Protein AF-A0A7R9U9Y7-F1 (afdb_monomer_lite)

Foldseek 3Di:
DFQQADAQDADFQDPPRTDGDDAQQDEPEEDAQEEQEQAKDDPDALGIDESEEAAQEHQVYYAENYEYEQYLEENYEYRTGAHEYEHYEFYAHQEEPYEYAQQHAYEYENEEYEHDVNYAAPYEADAHPDPPDPPRGQREYHYYNYDYHDDQVCNDPRPHDPDDDGDNYHYYPRYD

Structure (mmCIF, N/CA/C/O backbone):
data_AF-A0A7R9U9Y7-F1
#
_entry.id   AF-A0A7R9U9Y7-F1
#
loop_
_atom_site.group_PDB
_atom_site.id
_atom_site.type_symbol
_atom_site.label_atom_id
_atom_site.label_alt_id
_atom_site.label_comp_id
_atom_site.label_asym_id
_atom_site.label_entity_id
_atom_site.label_seq_id
_atom_site.pdbx_PDB_ins_code
_atom_site.Cartn_x
_atom_site.Cartn_y
_atom_site.Cartn_z
_atom_site.occupancy
_atom_site.B_iso_or_equiv
_atom_site.auth_seq_id
_atom_site.auth_comp_id
_atom_site.auth_asym_id
_atom_site.auth_atom_id
_atom_site.pdbx_PDB_model_num
ATOM 1 N N . GLY A 1 1 ? -6.830 14.701 20.364 1.00 41.34 1 GLY A N 1
ATOM 2 C CA . GLY A 1 1 ? -7.234 13.671 19.393 1.00 41.34 1 GLY A CA 1
ATOM 3 C C . GLY A 1 1 ? -6.084 13.523 18.435 1.00 41.34 1 GLY A C 1
ATOM 4 O O . GLY A 1 1 ? -5.368 14.500 18.286 1.00 41.34 1 GLY A O 1
ATOM 5 N N . TYR A 1 2 ? -5.862 12.331 17.899 1.00 44.88 2 TYR A N 1
ATOM 6 C CA . TYR A 1 2 ? -4.868 12.126 16.844 1.00 44.88 2 TYR A CA 1
ATOM 7 C C . TYR A 1 2 ? -5.491 12.612 15.528 1.00 44.88 2 TYR A C 1
ATOM 9 O O . TYR A 1 2 ? -6.636 12.247 15.246 1.00 44.88 2 TYR A O 1
ATOM 17 N N . GLU A 1 3 ? -4.802 13.492 14.810 1.00 54.19 3 GLU A N 1
ATOM 18 C CA . GLU A 1 3 ? -5.193 13.974 13.486 1.00 54.19 3 GLU A CA 1
ATOM 19 C C . GLU A 1 3 ? -4.473 13.113 12.454 1.00 54.19 3 GLU A C 1
ATOM 21 O O . GLU A 1 3 ? -3.315 13.327 12.121 1.00 54.19 3 GLU A O 1
ATOM 26 N N . THR A 1 4 ? -5.159 12.093 11.951 1.00 57.00 4 THR A N 1
ATOM 27 C CA . THR A 1 4 ? -4.490 11.058 11.159 1.00 57.00 4 THR A CA 1
ATOM 28 C C . THR A 1 4 ? -4.322 11.427 9.689 1.00 57.00 4 THR A C 1
ATOM 30 O O . THR A 1 4 ? -3.830 10.597 8.948 1.00 57.00 4 THR A O 1
ATOM 33 N N . ALA A 1 5 ? -4.764 12.608 9.249 1.00 61.78 5 ALA A N 1
ATOM 34 C CA . ALA A 1 5 ? -4.539 13.158 7.911 1.00 61.78 5 ALA A CA 1
ATOM 35 C C . ALA A 1 5 ? -4.703 14.695 7.946 1.00 61.78 5 ALA A C 1
ATOM 37 O O . ALA A 1 5 ? -5.498 15.189 8.756 1.00 61.78 5 ALA A O 1
ATOM 38 N N . PRO A 1 6 ? -4.020 15.463 7.074 1.00 63.59 6 PRO A N 1
ATOM 39 C CA . PRO A 1 6 ? -4.224 16.907 6.986 1.00 63.59 6 PRO A CA 1
ATOM 40 C C . PRO A 1 6 ? -5.669 17.243 6.578 1.00 63.59 6 PRO A C 1
ATOM 42 O O . PRO A 1 6 ? -6.306 16.507 5.825 1.00 63.59 6 PRO A O 1
ATOM 45 N N . PHE A 1 7 ? -6.198 18.368 7.064 1.00 62.56 7 PHE A N 1
ATOM 46 C CA . PHE A 1 7 ? -7.520 18.850 6.654 1.00 62.56 7 PHE A CA 1
ATOM 47 C C . PHE A 1 7 ? -7.453 19.434 5.233 1.00 62.56 7 PHE A C 1
ATOM 49 O O . PHE A 1 7 ? -6.629 20.312 4.981 1.00 62.56 7 PHE A O 1
ATOM 56 N N . ASP A 1 8 ? -8.327 18.971 4.334 1.00 63.81 8 ASP A N 1
ATOM 57 C CA . ASP A 1 8 ? -8.431 19.413 2.933 1.00 63.81 8 ASP A CA 1
ATOM 58 C C . ASP A 1 8 ? -7.128 19.258 2.112 1.00 63.81 8 ASP A C 1
ATOM 60 O O . ASP A 1 8 ? -6.783 20.116 1.293 1.00 63.81 8 ASP A O 1
ATOM 64 N N . ALA A 1 9 ? -6.395 18.157 2.312 1.00 75.19 9 ALA A N 1
ATOM 65 C CA . ALA A 1 9 ? -5.286 17.781 1.430 1.00 75.19 9 ALA A CA 1
ATOM 66 C C . ALA A 1 9 ? -5.806 17.279 0.074 1.00 75.19 9 ALA A C 1
ATOM 68 O O . ALA A 1 9 ? -6.933 16.801 -0.014 1.00 75.19 9 ALA A O 1
ATOM 69 N N . ASN A 1 10 ? -4.994 17.366 -0.983 1.00 82.00 10 ASN A N 1
ATOM 70 C CA . ASN A 1 10 ? -5.332 16.793 -2.290 1.00 82.00 10 ASN A CA 1
ATOM 71 C C . ASN A 1 10 ? -4.618 15.459 -2.473 1.00 82.00 10 ASN A C 1
ATOM 73 O O . ASN A 1 10 ? -3.447 15.348 -2.120 1.00 82.00 10 ASN A O 1
ATOM 77 N N . VAL A 1 11 ? -5.331 14.472 -3.012 1.00 84.75 11 VAL A N 1
ATOM 78 C CA . VAL A 1 11 ? -4.737 13.203 -3.435 1.00 84.75 11 VAL A CA 1
ATOM 79 C C . VAL A 1 11 ? -3.840 13.470 -4.636 1.00 84.75 11 VAL A C 1
ATOM 81 O O . VAL A 1 11 ? -4.240 14.172 -5.568 1.00 84.75 11 VAL A O 1
ATOM 84 N N . GLU A 1 12 ? -2.646 12.905 -4.600 1.00 83.94 12 GLU A N 1
ATOM 85 C CA . GLU A 1 12 ? -1.721 12.906 -5.720 1.00 83.94 12 GLU A CA 1
ATOM 86 C C . GLU A 1 12 ? -2.305 12.208 -6.961 1.00 83.94 12 GLU A C 1
ATOM 88 O O . GLU A 1 12 ? -3.253 11.423 -6.886 1.00 83.94 12 GLU A O 1
ATOM 93 N N . GLY A 1 13 ? -1.817 12.570 -8.142 1.00 82.56 13 GLY A N 1
ATOM 94 C CA . GLY A 1 13 ? -2.222 11.985 -9.414 1.00 82.56 13 GLY A CA 1
ATOM 95 C C . GLY A 1 13 ? -3.607 12.414 -9.904 1.00 82.56 13 GLY A C 1
ATOM 96 O O . GLY A 1 13 ? -3.992 12.082 -11.030 1.00 82.56 13 GLY A O 1
ATOM 97 N N . LEU A 1 14 ? -4.370 13.157 -9.090 1.00 82.88 14 LEU A N 1
ATOM 98 C CA . LEU A 1 14 ? -5.763 13.515 -9.345 1.00 82.88 14 LEU A CA 1
ATOM 99 C C . LEU A 1 14 ? -6.017 15.020 -9.196 1.00 82.88 14 LEU A C 1
ATOM 101 O O . LEU A 1 14 ? -5.817 15.621 -8.142 1.00 82.88 14 LEU A O 1
ATOM 105 N N . ASP A 1 15 ? -6.598 15.627 -10.230 1.00 79.19 15 ASP A N 1
ATOM 106 C CA . ASP A 1 15 ? -7.043 17.017 -10.153 1.00 79.19 15 ASP A CA 1
ATOM 107 C C . ASP A 1 15 ? -8.211 17.162 -9.161 1.00 79.19 15 ASP A C 1
ATOM 109 O O . ASP A 1 15 ? -9.258 16.522 -9.297 1.00 79.19 15 ASP A O 1
ATOM 113 N N . SER A 1 16 ? -8.084 18.085 -8.201 1.00 77.00 16 SER A N 1
ATOM 114 C CA . SER A 1 16 ? -9.170 18.541 -7.308 1.00 77.00 16 SER A CA 1
ATOM 115 C C . SER A 1 16 ? -9.840 17.461 -6.440 1.00 77.00 16 SER A C 1
ATOM 117 O O . SER A 1 16 ? -11.008 17.595 -6.070 1.00 77.00 16 SER A O 1
ATOM 119 N N . SER A 1 17 ? -9.108 16.400 -6.094 1.00 83.62 17 SER A N 1
ATOM 120 C CA . SER A 1 17 ? -9.597 15.337 -5.210 1.00 83.62 17 SER A CA 1
ATOM 121 C C . SER A 1 17 ? -9.158 15.588 -3.769 1.00 83.62 17 SER A C 1
ATOM 123 O O . SER A 1 17 ? -8.094 15.141 -3.354 1.00 83.62 17 SER A O 1
ATOM 125 N N . SER A 1 18 ? -9.972 16.324 -3.007 1.00 86.50 18 SER A N 1
ATOM 126 C CA . SER A 1 18 ? -9.688 16.621 -1.600 1.00 86.50 18 SER A CA 1
ATOM 127 C C . SER A 1 18 ? -10.042 15.453 -0.673 1.00 86.50 18 SER A C 1
ATOM 129 O O . SER A 1 18 ? -11.111 14.856 -0.823 1.00 86.50 18 SER A O 1
ATOM 131 N N . TYR A 1 19 ? -9.212 15.195 0.334 1.00 87.00 19 TYR A N 1
ATOM 132 C CA . TYR A 1 19 ? -9.446 14.224 1.402 1.00 87.00 19 TYR A CA 1
ATOM 133 C C . TYR A 1 19 ? -9.057 14.797 2.775 1.00 87.00 19 TYR A C 1
ATOM 135 O O . TYR A 1 19 ? -8.534 15.906 2.892 1.00 87.00 19 TYR A O 1
ATOM 143 N N . GLY A 1 20 ? -9.340 14.026 3.824 1.00 81.12 20 GLY A N 1
ATOM 144 C CA . GLY A 1 20 ? -9.010 14.360 5.205 1.00 81.12 20 GLY A CA 1
ATOM 145 C C . GLY A 1 20 ? -10.193 14.133 6.139 1.00 81.12 20 GLY A C 1
ATOM 146 O O . GLY A 1 20 ? -11.195 13.516 5.778 1.00 81.12 20 GLY A O 1
ATOM 147 N N . GLY A 1 21 ? -10.077 14.647 7.359 1.00 77.56 21 GLY A N 1
ATOM 148 C CA . GLY A 1 21 ? -11.091 14.501 8.400 1.00 77.56 21 GLY A CA 1
ATOM 149 C C . GLY A 1 21 ? -10.550 13.830 9.658 1.00 77.56 21 GLY A C 1
ATOM 150 O O . GLY A 1 21 ? -9.413 13.371 9.711 1.00 77.56 21 GLY A O 1
ATOM 151 N N . LEU A 1 22 ? -11.377 13.815 10.706 1.00 79.56 22 LEU A N 1
ATOM 152 C CA . LEU A 1 22 ? -10.975 13.391 12.055 1.00 79.56 22 LEU A CA 1
ATOM 153 C C . LEU A 1 22 ? -11.638 12.083 12.514 1.00 79.56 22 LEU A C 1
ATOM 155 O O . LEU A 1 22 ? -11.398 11.630 13.635 1.00 79.56 22 LEU A O 1
ATOM 159 N N . GLU A 1 23 ? -12.505 11.486 11.691 1.00 85.94 23 GLU A N 1
ATOM 160 C CA . GLU A 1 23 ? -13.233 10.273 12.065 1.00 85.94 23 GLU A CA 1
ATOM 161 C C . GLU A 1 23 ? -12.374 9.029 11.824 1.00 85.94 23 GLU A C 1
ATOM 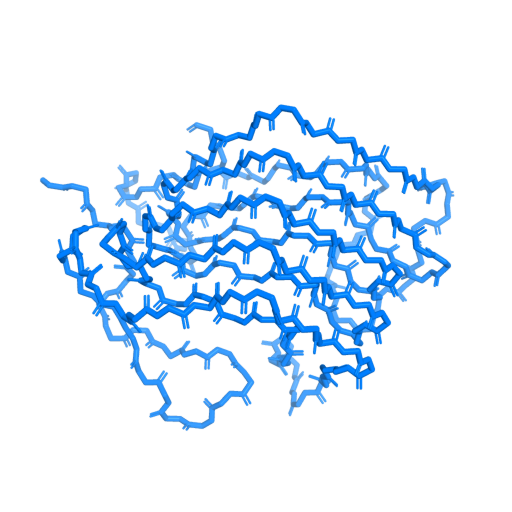163 O O . GLU A 1 23 ? -12.371 8.423 10.757 1.00 85.94 23 GLU A O 1
ATOM 168 N N . VAL A 1 24 ? -11.640 8.622 12.859 1.00 88.31 24 VAL A N 1
ATOM 169 C CA . VAL A 1 24 ? -10.745 7.458 12.794 1.00 88.31 24 VAL A CA 1
ATOM 170 C C . VAL A 1 24 ? -11.479 6.143 12.507 1.00 88.31 24 VAL A C 1
ATOM 172 O O . VAL A 1 24 ? -10.846 5.183 12.082 1.00 88.31 24 VAL A O 1
ATOM 175 N N . ASN A 1 25 ? -12.790 6.054 12.742 1.00 92.75 25 ASN A N 1
ATOM 176 C CA . ASN A 1 25 ? -13.587 4.866 12.428 1.00 92.75 25 ASN A CA 1
ATOM 177 C C . ASN A 1 25 ? -14.485 5.062 11.206 1.00 92.75 25 ASN A C 1
ATOM 179 O O . ASN A 1 25 ? -15.482 4.349 11.095 1.00 92.75 25 ASN A O 1
ATOM 183 N N . ASP A 1 26 ? -14.142 5.993 10.309 1.00 93.12 26 ASP A N 1
ATOM 184 C CA . ASP A 1 26 ? -14.849 6.133 9.038 1.00 93.12 26 ASP A CA 1
ATOM 185 C C . ASP A 1 26 ? -14.880 4.790 8.292 1.00 93.12 26 ASP A C 1
ATOM 187 O O . ASP A 1 26 ? -13.941 3.984 8.375 1.00 93.12 26 ASP A O 1
ATOM 191 N N . ASP A 1 27 ? -15.997 4.549 7.614 1.00 96.38 27 ASP A N 1
ATOM 192 C CA . ASP A 1 27 ? -16.222 3.386 6.767 1.00 96.38 27 ASP A CA 1
ATOM 193 C C . ASP A 1 27 ? -16.350 3.860 5.321 1.00 96.38 27 ASP A C 1
ATOM 195 O O . ASP A 1 27 ? -17.412 4.291 4.865 1.00 96.38 27 ASP A O 1
ATOM 199 N N . SER A 1 28 ? -15.238 3.758 4.600 1.00 95.81 28 SER A N 1
ATOM 200 C CA . SER A 1 28 ? -15.142 4.075 3.181 1.00 95.81 28 SER A CA 1
ATOM 201 C C . SER A 1 28 ? -15.511 2.871 2.291 1.00 95.81 28 SER A C 1
ATOM 203 O O . SER A 1 28 ? -15.353 2.929 1.071 1.00 95.81 28 SER A O 1
ATOM 205 N N . GLY A 1 29 ? -16.019 1.773 2.872 1.00 98.00 29 GLY A N 1
ATOM 206 C CA . GLY A 1 29 ? -16.511 0.594 2.164 1.00 98.00 29 GLY A CA 1
ATOM 207 C C . GLY A 1 29 ? -15.603 -0.637 2.246 1.00 98.00 29 GLY A C 1
ATOM 208 O O . GLY A 1 29 ? -14.962 -0.922 3.260 1.00 98.00 29 GLY A O 1
ATOM 209 N N . ILE A 1 30 ? -15.614 -1.438 1.173 1.00 98.50 30 ILE A N 1
ATOM 210 C CA . ILE A 1 30 ? -14.965 -2.755 1.126 1.00 98.50 30 ILE A CA 1
ATOM 211 C C . ILE A 1 30 ? -14.139 -2.906 -0.153 1.00 98.50 30 ILE A C 1
ATOM 213 O O . ILE A 1 30 ? -14.677 -2.795 -1.255 1.00 98.50 30 ILE A O 1
ATOM 217 N N . LEU A 1 31 ? -12.867 -3.270 0.007 1.00 98.31 31 LEU A N 1
ATOM 218 C CA . LEU A 1 31 ? -12.021 -3.852 -1.032 1.00 98.31 31 LEU A CA 1
ATOM 219 C C . LEU A 1 31 ? -11.638 -5.273 -0.607 1.00 98.31 31 LEU A C 1
ATOM 221 O O . LEU A 1 31 ? -10.893 -5.469 0.351 1.00 98.31 31 LEU A O 1
ATOM 225 N N . GLU A 1 32 ? -12.169 -6.273 -1.310 1.00 98.44 32 GLU A N 1
ATOM 226 C CA . GLU A 1 32 ? -11.915 -7.686 -1.022 1.00 98.44 32 GLU A CA 1
ATOM 227 C C . GLU A 1 32 ? -11.701 -8.469 -2.321 1.00 98.44 32 GLU A C 1
ATOM 229 O O . GLU A 1 32 ? -12.511 -8.351 -3.240 1.00 98.44 32 GLU A O 1
ATOM 234 N N . TYR A 1 33 ? -10.633 -9.271 -2.404 1.00 98.31 33 TYR A N 1
ATOM 235 C CA . TYR A 1 33 ? -10.264 -10.025 -3.617 1.00 98.31 33 TYR A CA 1
ATOM 236 C C . TYR A 1 33 ? -10.039 -9.129 -4.845 1.00 98.31 33 TYR A C 1
ATOM 238 O O . TYR A 1 33 ? -10.553 -9.389 -5.936 1.00 98.31 33 TYR A O 1
ATOM 246 N N . VAL A 1 34 ? -9.253 -8.067 -4.666 1.00 98.31 34 VAL A N 1
ATOM 247 C CA . VAL A 1 34 ? -8.942 -7.089 -5.717 1.00 98.31 34 VAL A CA 1
ATOM 248 C C . VAL A 1 34 ? -7.539 -7.326 -6.269 1.00 98.31 34 VAL A C 1
ATOM 250 O O . VAL A 1 34 ? -6.594 -7.566 -5.520 1.00 98.31 34 VAL A O 1
ATOM 253 N N . ARG A 1 35 ? -7.401 -7.235 -7.596 1.00 98.12 35 ARG A N 1
ATOM 254 C CA . ARG A 1 35 ? -6.116 -7.287 -8.297 1.00 98.12 35 ARG A CA 1
ATOM 255 C C . ARG A 1 35 ? -5.918 -6.028 -9.135 1.00 98.12 35 ARG A C 1
ATOM 257 O O . ARG A 1 35 ? -6.745 -5.759 -10.006 1.00 98.12 35 ARG A O 1
ATOM 264 N N . VAL A 1 36 ? -4.805 -5.327 -8.927 1.00 98.12 36 VAL A N 1
ATOM 265 C CA . VAL A 1 36 ? -4.393 -4.162 -9.727 1.00 98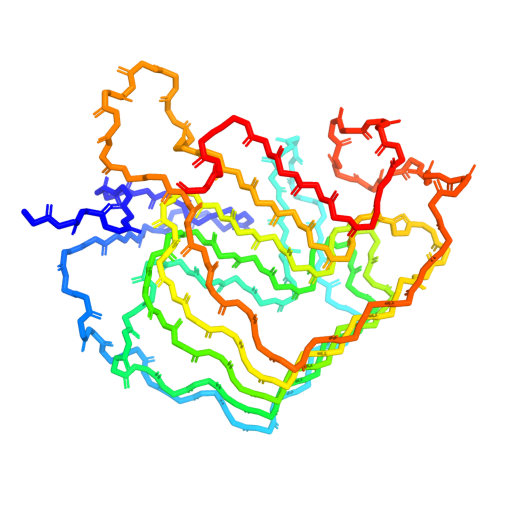.12 36 VAL A CA 1
ATOM 266 C C . VAL A 1 36 ? -3.052 -4.450 -10.384 1.00 98.12 36 VAL A C 1
ATOM 268 O O . VAL A 1 36 ? -2.035 -4.552 -9.708 1.00 98.12 36 VAL A O 1
ATOM 271 N N . TRP A 1 37 ? -3.043 -4.641 -11.701 1.00 97.88 37 TRP A N 1
ATOM 272 C CA . TRP A 1 37 ? -1.829 -4.968 -12.451 1.00 97.88 37 TRP A CA 1
ATOM 273 C C . TRP A 1 37 ? -1.583 -3.955 -13.562 1.00 97.88 37 TRP A C 1
ATOM 275 O O . TRP A 1 37 ? -2.541 -3.546 -14.219 1.00 97.88 37 TRP A O 1
ATOM 285 N N . TYR A 1 38 ? -0.311 -3.634 -13.818 1.00 96.19 38 TYR A N 1
ATOM 286 C CA . TYR A 1 38 ? 0.100 -2.681 -14.861 1.00 96.19 38 TYR A CA 1
ATOM 287 C C . TYR A 1 38 ? -0.569 -1.307 -14.709 1.00 96.19 38 TYR A C 1
ATOM 289 O O . TYR A 1 38 ? -0.977 -0.692 -15.697 1.00 96.19 38 TYR A O 1
ATOM 297 N N . GLY A 1 39 ? -0.749 -0.883 -13.458 1.00 93.62 39 GLY A N 1
ATOM 298 C CA . GLY A 1 39 ? -1.273 0.429 -13.112 1.00 93.62 39 GLY A CA 1
ATOM 299 C C . GLY A 1 39 ? -0.180 1.492 -13.039 1.00 93.62 39 GLY A C 1
ATOM 300 O O . GLY A 1 39 ? 0.980 1.262 -13.395 1.00 93.62 39 GLY A O 1
ATOM 301 N N . GLY A 1 40 ? -0.591 2.638 -12.517 1.00 90.81 40 GLY A N 1
ATOM 302 C CA . GLY A 1 40 ? 0.264 3.763 -12.196 1.00 90.81 40 GLY A CA 1
ATOM 303 C C . GLY A 1 40 ? 0.745 4.587 -13.384 1.00 90.81 40 GLY A C 1
ATOM 304 O O . GLY A 1 40 ? 0.687 4.165 -14.542 1.00 90.81 40 GLY A O 1
ATOM 305 N N . SER A 1 41 ? 1.150 5.819 -13.093 1.00 90.75 41 SER A N 1
ATOM 306 C CA . SER A 1 41 ? 1.597 6.796 -14.088 1.00 90.75 41 SER A CA 1
ATOM 307 C C . SER A 1 41 ? 2.306 7.955 -13.407 1.00 90.75 41 SER A C 1
ATOM 309 O O . SER A 1 41 ? 1.799 8.460 -12.420 1.00 90.75 41 SER A O 1
ATOM 311 N N . VAL A 1 42 ? 3.368 8.472 -14.019 1.00 87.62 42 VAL A N 1
ATOM 312 C CA . VAL A 1 42 ? 3.919 9.788 -13.667 1.00 87.62 42 VAL A CA 1
ATOM 313 C C . VAL A 1 42 ? 3.124 10.848 -14.423 1.00 87.62 42 VAL A C 1
ATOM 315 O O . VAL A 1 42 ? 3.062 10.800 -15.658 1.00 87.62 42 VAL A O 1
ATOM 318 N N . VAL A 1 43 ? 2.443 11.749 -13.713 1.00 87.81 43 VAL A N 1
ATOM 319 C CA . VAL A 1 43 ? 1.572 12.779 -14.317 1.00 87.81 43 VAL A CA 1
ATOM 320 C C . VAL A 1 43 ? 2.083 14.209 -14.109 1.00 87.81 43 VAL A C 1
ATOM 322 O O . VAL A 1 43 ? 1.591 15.133 -14.762 1.00 87.81 43 VAL A O 1
ATOM 325 N N . GLY A 1 44 ? 3.116 14.393 -13.291 1.00 83.38 44 GLY A N 1
ATOM 326 C CA . GLY A 1 44 ? 3.876 15.628 -13.117 1.00 83.38 44 GLY A CA 1
ATOM 327 C C . GLY A 1 44 ? 5.176 15.364 -12.359 1.00 83.38 44 GLY A C 1
ATOM 328 O O . GLY A 1 44 ? 5.508 14.215 -12.113 1.00 83.38 44 GLY A O 1
ATOM 329 N N . ASP A 1 45 ? 5.917 16.420 -12.025 1.00 78.38 45 ASP A N 1
ATOM 330 C CA . ASP A 1 45 ? 7.076 16.295 -11.133 1.00 78.38 45 ASP A CA 1
ATOM 331 C C . ASP A 1 45 ? 6.564 16.077 -9.696 1.00 78.38 45 ASP A C 1
ATOM 333 O O . ASP A 1 45 ? 5.869 16.966 -9.186 1.00 78.38 45 ASP A O 1
ATOM 337 N N . ASN A 1 46 ? 6.915 14.947 -9.066 1.00 73.56 46 ASN A N 1
ATOM 338 C CA . ASN A 1 46 ? 6.415 14.510 -7.751 1.00 73.56 46 ASN A CA 1
ATOM 339 C C . ASN A 1 46 ? 4.875 14.521 -7.708 1.00 73.56 46 ASN A C 1
ATOM 341 O O . ASN A 1 46 ? 4.260 15.182 -6.860 1.00 73.56 46 ASN A O 1
ATOM 345 N N . ASN A 1 47 ? 4.278 13.984 -8.770 1.00 81.25 47 ASN A N 1
ATOM 346 C CA . ASN A 1 47 ? 2.841 13.850 -8.914 1.00 81.25 47 ASN A CA 1
ATOM 347 C C . ASN A 1 47 ? 2.534 12.622 -9.773 1.00 81.25 47 ASN A C 1
ATOM 349 O O . ASN A 1 47 ? 2.531 12.676 -11.011 1.00 81.25 47 ASN A O 1
ATOM 353 N N . GLU A 1 48 ? 2.243 11.523 -9.107 1.00 88.06 48 GLU A N 1
ATOM 354 C CA . GLU A 1 48 ? 2.128 10.192 -9.647 1.00 88.06 48 GLU A CA 1
ATOM 355 C C . GLU A 1 48 ? 0.792 9.512 -9.280 1.00 88.06 48 GLU A C 1
ATOM 357 O O . GLU A 1 48 ? -0.015 9.974 -8.477 1.00 88.06 48 GLU A O 1
ATOM 362 N N . ILE A 1 49 ? 0.489 8.417 -9.977 1.00 90.81 49 ILE A N 1
ATOM 363 C CA . ILE A 1 49 ? -0.663 7.550 -9.724 1.00 90.81 49 ILE A CA 1
ATOM 364 C C . ILE A 1 49 ? -0.133 6.216 -9.205 1.00 90.81 49 ILE A C 1
ATOM 366 O O . ILE A 1 49 ? 0.607 5.531 -9.915 1.00 90.81 49 ILE A O 1
ATOM 370 N N . ASN A 1 50 ? -0.631 5.791 -8.047 1.00 94.44 50 ASN A N 1
ATOM 371 C CA . ASN A 1 50 ? -0.267 4.531 -7.403 1.00 94.44 50 ASN A CA 1
ATOM 372 C C . ASN A 1 50 ? -1.145 3.354 -7.833 1.00 94.44 50 ASN A C 1
ATOM 374 O O . ASN A 1 50 ? -2.180 3.508 -8.491 1.00 94.44 50 ASN A O 1
ATOM 378 N N . GLY A 1 51 ? -0.743 2.141 -7.451 1.00 96.31 51 GLY A N 1
ATOM 379 C CA . GLY A 1 51 ? -1.565 0.949 -7.650 1.00 96.31 51 GLY A CA 1
ATOM 380 C C . GLY A 1 51 ? -2.866 1.047 -6.856 1.00 96.31 51 GLY A C 1
ATOM 381 O O . GLY A 1 51 ? -3.958 0.861 -7.400 1.00 96.31 51 GLY A O 1
ATOM 382 N N . ILE A 1 52 ? -2.758 1.381 -5.569 1.00 97.12 52 ILE A N 1
ATOM 383 C CA . ILE A 1 52 ? -3.885 1.786 -4.727 1.00 97.12 52 ILE A CA 1
ATOM 384 C C . ILE A 1 52 ? -3.444 2.949 -3.839 1.00 97.12 52 ILE A C 1
ATOM 386 O O . ILE A 1 52 ? -2.571 2.779 -2.995 1.00 97.12 52 ILE A O 1
ATOM 390 N N . THR A 1 53 ? -4.122 4.086 -3.963 1.00 95.94 53 THR A N 1
ATOM 391 C CA . THR A 1 53 ? -3.970 5.217 -3.042 1.00 95.94 53 THR A CA 1
ATOM 392 C C . THR A 1 53 ? -5.040 5.161 -1.953 1.00 95.94 53 THR A C 1
ATOM 394 O O . THR A 1 53 ? -6.237 5.070 -2.248 1.00 95.94 53 THR A O 1
ATOM 397 N N . LEU A 1 54 ? -4.630 5.232 -0.686 1.00 95.75 54 LEU A N 1
ATOM 398 C CA . LEU A 1 54 ? -5.514 5.254 0.481 1.00 95.75 54 LEU A CA 1
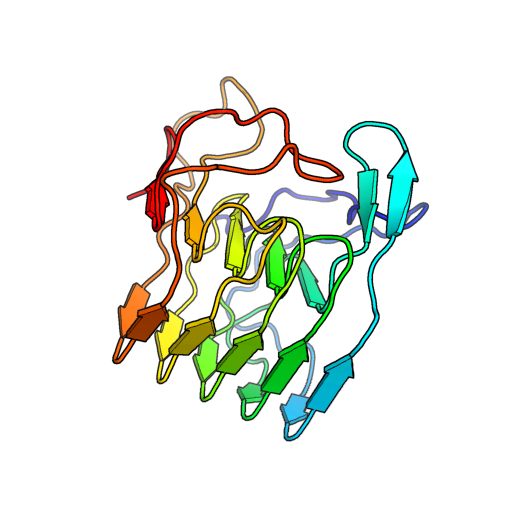ATOM 399 C C . LEU A 1 54 ? -5.336 6.568 1.239 1.00 95.75 54 LEU A C 1
ATOM 401 O O . LEU A 1 54 ? -4.448 6.707 2.073 1.00 95.75 54 LEU A O 1
ATOM 405 N N . ALA A 1 55 ? -6.215 7.529 0.964 1.00 92.75 55 ALA A N 1
ATOM 406 C CA . ALA A 1 55 ? -6.114 8.877 1.506 1.00 92.75 55 ALA A CA 1
ATOM 407 C C . ALA A 1 55 ? -7.104 9.107 2.661 1.00 92.75 55 ALA A C 1
ATOM 409 O O . ALA A 1 55 ? -8.316 9.176 2.456 1.00 92.75 55 ALA A O 1
ATOM 410 N N . GLY A 1 56 ? -6.598 9.192 3.896 1.00 90.81 56 GLY A N 1
ATOM 411 C CA . GLY A 1 56 ? -7.395 9.459 5.101 1.00 90.81 56 GLY A CA 1
ATOM 412 C C . GLY A 1 56 ? -8.391 8.358 5.499 1.00 90.81 56 GLY A C 1
ATOM 413 O O . GLY A 1 56 ? -9.311 8.621 6.270 1.00 90.81 56 GLY A O 1
ATOM 414 N N . VAL A 1 57 ? -8.229 7.129 5.000 1.00 95.12 57 VAL A N 1
ATOM 415 C CA . VAL A 1 57 ? -9.218 6.047 5.156 1.00 95.12 57 VAL A CA 1
ATOM 416 C C . VAL A 1 57 ? -9.304 5.554 6.610 1.00 95.12 57 VAL A C 1
ATOM 418 O O . VAL A 1 57 ? -8.292 5.237 7.248 1.00 95.12 57 VAL A O 1
ATOM 421 N N . GLY A 1 58 ? -10.526 5.471 7.148 1.00 95.12 58 GLY A N 1
ATOM 422 C CA . GLY A 1 58 ? -10.802 5.057 8.528 1.00 95.12 58 GLY A CA 1
ATOM 423 C C . GLY A 1 58 ? -10.799 3.539 8.747 1.00 95.12 58 GLY A C 1
ATOM 424 O O . GLY A 1 58 ? -10.972 2.748 7.818 1.00 95.12 58 GLY A O 1
ATOM 425 N N . ARG A 1 59 ? -10.639 3.107 10.008 1.00 95.81 59 ARG A N 1
ATOM 426 C CA . ARG A 1 59 ? -10.589 1.677 10.389 1.00 95.81 59 ARG A CA 1
ATOM 427 C C . ARG A 1 59 ? -11.925 0.936 10.316 1.00 95.81 59 ARG A C 1
ATOM 429 O O . ARG A 1 59 ? -11.954 -0.263 10.588 1.00 95.81 59 ARG A O 1
ATOM 436 N N . GLY A 1 60 ? -13.023 1.641 10.036 1.00 97.69 60 GLY A N 1
ATOM 437 C CA . GLY A 1 60 ? -14.307 1.014 9.726 1.00 97.69 60 GLY A CA 1
ATOM 438 C C . GLY A 1 60 ? -14.284 0.318 8.362 1.00 97.69 60 GLY A C 1
ATOM 439 O O . GLY A 1 60 ? -14.987 -0.672 8.175 1.00 97.69 60 GLY A O 1
ATOM 440 N N . THR A 1 61 ? -13.416 0.784 7.461 1.00 98.56 61 THR A N 1
ATOM 441 C CA . THR A 1 61 ? -13.220 0.254 6.106 1.00 98.56 61 THR A CA 1
ATOM 442 C C . THR A 1 61 ? -12.581 -1.132 6.127 1.00 98.56 61 THR A C 1
ATOM 444 O O . THR A 1 61 ? -11.620 -1.385 6.860 1.00 98.56 61 THR A O 1
ATOM 447 N N . LYS A 1 62 ? -13.069 -2.036 5.273 1.00 98.75 62 LYS A N 1
ATOM 448 C CA . LYS A 1 62 ? -12.512 -3.385 5.113 1.00 98.75 62 LYS A CA 1
ATOM 449 C C . LYS A 1 62 ? -11.621 -3.456 3.875 1.00 98.75 62 LYS A C 1
ATOM 451 O O . LYS A 1 62 ? -12.121 -3.347 2.759 1.00 98.75 62 LYS A O 1
ATOM 456 N N . ILE A 1 63 ? -10.329 -3.723 4.061 1.00 98.75 63 ILE A N 1
ATOM 457 C CA . ILE A 1 63 ? -9.392 -3.969 2.958 1.00 98.75 63 ILE A CA 1
ATOM 458 C C . ILE A 1 63 ? -8.649 -5.285 3.206 1.00 98.75 63 ILE A C 1
ATOM 460 O O . ILE A 1 63 ? -7.816 -5.385 4.111 1.00 98.75 63 ILE A O 1
ATOM 464 N N . GLU A 1 64 ? -8.943 -6.317 2.414 1.00 98.75 64 GLU A N 1
ATOM 465 C CA . GLU A 1 64 ? -8.243 -7.598 2.529 1.00 98.75 64 GLU A CA 1
ATOM 466 C C . GLU A 1 64 ? -8.165 -8.404 1.225 1.00 98.75 64 GLU A C 1
ATOM 468 O O . GLU A 1 64 ? -8.964 -8.219 0.315 1.00 98.75 64 GLU A O 1
ATOM 473 N N . HIS A 1 65 ? -7.210 -9.333 1.133 1.00 98.75 65 HIS A N 1
ATOM 474 C CA . HIS A 1 65 ? -7.003 -10.181 -0.051 1.00 98.75 65 HIS A CA 1
ATOM 475 C C . HIS A 1 65 ? -6.765 -9.359 -1.325 1.00 98.75 65 HIS A C 1
ATOM 477 O O . HIS A 1 65 ? -7.523 -9.442 -2.291 1.00 98.75 65 HIS A O 1
ATOM 483 N N . ILE A 1 66 ? -5.700 -8.563 -1.314 1.00 98.50 66 ILE A N 1
ATOM 484 C CA . ILE A 1 66 ? -5.346 -7.663 -2.412 1.00 98.50 66 ILE A CA 1
ATOM 485 C C . ILE A 1 66 ? -3.995 -8.035 -3.022 1.00 98.50 66 ILE A C 1
ATOM 487 O O . ILE A 1 66 ? -3.052 -8.390 -2.312 1.00 98.50 66 ILE A O 1
ATOM 491 N N . GLU A 1 67 ? -3.903 -7.942 -4.346 1.00 98.69 67 GLU A N 1
ATOM 492 C CA . GLU A 1 67 ? -2.653 -8.115 -5.082 1.00 98.69 67 GLU A CA 1
ATOM 493 C C . GLU A 1 67 ? -2.408 -6.937 -6.020 1.00 98.69 67 GLU A C 1
ATOM 495 O O . GLU A 1 67 ? -3.238 -6.637 -6.880 1.00 98.69 67 GLU A O 1
ATOM 500 N N . ILE A 1 68 ? -1.239 -6.316 -5.891 1.00 98.69 68 ILE A N 1
ATOM 501 C CA . ILE A 1 68 ? -0.773 -5.270 -6.794 1.00 98.69 68 ILE A CA 1
ATOM 502 C C . ILE A 1 68 ? 0.490 -5.768 -7.493 1.00 98.69 68 ILE A C 1
ATOM 504 O O . ILE A 1 68 ? 1.365 -6.343 -6.843 1.00 98.69 68 ILE A O 1
ATOM 508 N N . ALA A 1 69 ? 0.583 -5.600 -8.813 1.00 98.19 69 ALA A N 1
ATOM 509 C CA . ALA A 1 69 ? 1.785 -5.988 -9.542 1.00 98.19 69 ALA A CA 1
ATOM 510 C C . ALA A 1 69 ? 2.122 -5.090 -10.733 1.00 98.19 69 ALA A C 1
ATOM 512 O O . ALA A 1 69 ? 1.232 -4.630 -11.447 1.00 98.19 69 ALA A O 1
ATOM 513 N N . TYR A 1 70 ? 3.417 -4.937 -11.012 1.00 96.25 70 TYR A N 1
ATOM 514 C CA . TYR A 1 70 ? 3.922 -4.195 -12.174 1.00 96.25 70 TYR A CA 1
ATOM 515 C C . TYR A 1 70 ? 3.382 -2.757 -12.253 1.00 96.25 70 TYR A C 1
ATOM 517 O O . TYR A 1 70 ? 3.094 -2.274 -13.348 1.00 96.25 70 TYR A O 1
ATOM 525 N N . ASN A 1 71 ? 3.180 -2.110 -11.102 1.00 95.12 71 ASN A N 1
ATOM 526 C CA . ASN A 1 71 ? 2.779 -0.709 -11.049 1.00 95.12 71 ASN A CA 1
ATOM 527 C C . ASN A 1 71 ? 3.966 0.189 -11.431 1.00 95.12 71 ASN A C 1
ATOM 529 O O . ASN A 1 71 ? 5.108 -0.143 -11.103 1.00 95.12 71 ASN A O 1
ATOM 533 N N . LEU A 1 72 ? 3.707 1.276 -12.165 1.00 92.56 72 LEU A N 1
ATOM 534 C CA . LEU A 1 72 ? 4.766 2.216 -12.558 1.00 92.56 72 LEU A CA 1
ATOM 535 C C . LEU A 1 72 ? 5.314 3.013 -11.367 1.00 92.56 72 LEU A C 1
ATOM 537 O O . LEU A 1 72 ? 6.472 3.403 -11.396 1.00 92.56 72 LEU A O 1
ATOM 541 N N . ASP A 1 73 ? 4.477 3.215 -10.363 1.00 91.81 73 ASP A N 1
ATOM 542 C CA . ASP A 1 73 ? 4.772 3.930 -9.124 1.00 91.81 73 ASP A CA 1
ATOM 543 C C . ASP A 1 73 ? 4.548 2.975 -7.940 1.00 91.81 73 ASP A C 1
ATOM 545 O O . ASP A 1 73 ? 4.663 1.752 -8.143 1.00 91.81 73 ASP A O 1
ATOM 549 N N . ASP A 1 74 ? 4.125 3.439 -6.765 1.00 93.94 74 ASP A N 1
ATOM 550 C CA . ASP A 1 74 ? 3.999 2.551 -5.613 1.00 93.94 74 ASP A CA 1
ATOM 551 C C . ASP A 1 74 ? 2.929 1.480 -5.778 1.00 93.94 74 ASP A C 1
ATOM 553 O O . ASP A 1 74 ? 1.901 1.634 -6.451 1.00 93.94 74 ASP A O 1
ATOM 557 N N . GLY A 1 75 ? 3.142 0.347 -5.115 1.00 96.81 75 GLY A N 1
ATOM 558 C CA . GLY A 1 75 ? 2.120 -0.686 -5.027 1.00 96.81 75 GLY A CA 1
ATOM 559 C C . GLY A 1 75 ? 0.887 -0.202 -4.265 1.00 96.81 75 GLY A C 1
ATOM 560 O O . GLY A 1 75 ? -0.239 -0.282 -4.767 1.00 96.81 75 GLY A O 1
ATOM 561 N N . ILE A 1 76 ? 1.101 0.276 -3.042 1.00 97.62 76 ILE A N 1
ATOM 562 C CA . ILE A 1 76 ? 0.079 0.912 -2.211 1.00 97.62 76 ILE A CA 1
ATOM 563 C C . ILE A 1 76 ? 0.713 2.111 -1.533 1.00 97.62 76 ILE A C 1
ATOM 565 O O . ILE A 1 76 ? 1.749 1.948 -0.898 1.00 97.62 76 ILE A O 1
ATOM 569 N N . GLU A 1 77 ? 0.024 3.239 -1.565 1.00 95.12 77 GLU A N 1
ATOM 570 C CA . GLU A 1 77 ? 0.444 4.435 -0.851 1.00 95.12 77 GLU A CA 1
ATOM 571 C C . GLU A 1 77 ? -0.644 4.884 0.126 1.00 95.12 77 GLU A C 1
ATOM 573 O O . GLU A 1 77 ? -1.840 4.934 -0.205 1.00 95.12 77 GLU A O 1
ATOM 578 N N . PHE A 1 78 ? -0.235 5.176 1.359 1.00 94.19 78 PHE A N 1
ATOM 579 C CA . PHE A 1 78 ? -1.113 5.676 2.409 1.00 94.19 78 PHE A CA 1
ATOM 580 C C . PHE A 1 78 ? -0.835 7.146 2.677 1.00 94.19 78 PHE A C 1
ATOM 582 O O . PHE A 1 78 ? 0.196 7.494 3.239 1.00 94.19 78 PHE A O 1
ATOM 589 N N . PHE A 1 79 ? -1.833 7.983 2.433 1.00 90.94 79 PHE A N 1
ATOM 590 C CA . PHE A 1 79 ? -1.815 9.376 2.845 1.00 90.94 79 PHE A CA 1
ATOM 591 C C . PHE A 1 79 ? -2.641 9.542 4.116 1.00 90.94 79 PHE A C 1
ATOM 593 O O . PHE A 1 79 ? -3.840 9.851 4.082 1.00 90.94 79 PHE A O 1
ATOM 600 N N . GLY A 1 80 ? -2.015 9.285 5.261 1.00 89.31 80 GLY A N 1
ATOM 601 C CA . GLY A 1 80 ? -2.704 9.299 6.541 1.00 89.31 80 GLY A CA 1
ATOM 602 C C . GLY A 1 80 ? -3.766 8.195 6.686 1.00 89.31 80 GLY A C 1
ATOM 603 O O . GLY A 1 80 ? -3.822 7.218 5.944 1.00 89.31 80 GLY A O 1
ATOM 604 N N . GLY A 1 81 ? -4.643 8.336 7.677 1.00 91.19 81 GLY A N 1
ATOM 605 C CA . GLY A 1 81 ? -5.731 7.411 7.992 1.00 91.19 81 GLY A CA 1
ATOM 606 C C . GLY A 1 81 ? -5.382 6.367 9.056 1.00 91.19 81 GLY A C 1
ATOM 607 O O . GLY A 1 81 ? -4.328 6.386 9.698 1.00 91.19 81 GLY A O 1
ATOM 608 N N . THR A 1 82 ? -6.318 5.445 9.289 1.00 94.06 82 THR A N 1
ATOM 609 C CA . THR A 1 82 ? -6.170 4.366 10.285 1.00 94.06 82 THR A CA 1
ATOM 610 C C . THR A 1 82 ? -6.661 3.002 9.812 1.00 94.06 82 THR A C 1
ATOM 612 O O . THR A 1 82 ? -6.753 2.084 10.631 1.00 94.06 82 THR A O 1
ATOM 615 N N . VAL A 1 83 ? -6.996 2.870 8.525 1.00 97.50 83 VAL A N 1
ATOM 616 C CA . VAL A 1 83 ? -7.461 1.613 7.933 1.00 97.50 83 VAL A CA 1
ATOM 617 C C . VAL A 1 83 ? -6.501 0.465 8.231 1.00 97.50 83 VAL A C 1
ATOM 619 O O . VAL A 1 83 ? -5.289 0.644 8.273 1.00 97.50 83 VAL A O 1
ATOM 622 N N . ASP A 1 84 ? -7.045 -0.724 8.478 1.00 98.50 84 ASP A N 1
ATOM 623 C CA . ASP A 1 84 ? -6.241 -1.935 8.590 1.00 98.50 84 ASP A CA 1
ATOM 624 C C . ASP A 1 84 ? -6.294 -2.709 7.268 1.00 98.50 84 ASP A C 1
ATOM 626 O O . ASP A 1 84 ? -7.365 -2.860 6.678 1.00 98.50 84 ASP A O 1
ATOM 630 N N . VAL A 1 85 ? -5.160 -3.272 6.848 1.00 98.69 85 VAL A N 1
ATOM 631 C CA . VAL A 1 85 ? -5.047 -4.088 5.630 1.00 98.69 85 VAL A CA 1
ATOM 632 C C . VAL A 1 85 ? -4.584 -5.504 5.973 1.00 98.69 85 VAL A C 1
ATOM 634 O O . VAL A 1 85 ? -3.636 -5.700 6.741 1.00 98.69 85 VAL A O 1
ATOM 637 N N . LYS A 1 86 ? -5.233 -6.527 5.402 1.00 98.75 86 LYS A N 1
ATOM 638 C CA . LYS A 1 86 ? -4.856 -7.939 5.608 1.00 98.75 86 LYS A CA 1
ATOM 639 C C . LYS A 1 86 ? -4.664 -8.696 4.304 1.00 98.75 86 LYS A C 1
ATOM 641 O O . LYS A 1 86 ? -5.412 -8.495 3.361 1.00 98.75 86 LYS A O 1
ATOM 646 N N . HIS A 1 87 ? -3.734 -9.649 4.278 1.00 98.75 87 HIS A N 1
ATOM 647 C CA . HIS A 1 87 ? -3.487 -10.496 3.103 1.00 98.75 87 HIS A CA 1
ATOM 648 C C . HIS A 1 87 ? -3.200 -9.662 1.847 1.00 98.75 87 HIS A C 1
ATOM 650 O O . HIS A 1 87 ? -3.987 -9.649 0.902 1.00 98.75 87 HIS A O 1
ATOM 656 N N . VAL A 1 88 ? -2.071 -8.960 1.870 1.00 98.62 88 VAL A N 1
ATOM 657 C CA . VAL A 1 88 ? -1.615 -8.104 0.771 1.00 98.62 88 VAL A CA 1
ATOM 658 C C . VAL A 1 88 ? -0.352 -8.680 0.145 1.00 98.62 88 VAL A C 1
ATOM 660 O O . VAL A 1 88 ? 0.587 -9.052 0.856 1.00 98.62 88 VAL A O 1
ATOM 663 N N . SER A 1 89 ? -0.329 -8.738 -1.185 1.00 98.69 89 SER A N 1
ATOM 664 C CA . SER A 1 89 ? 0.870 -9.034 -1.966 1.00 98.69 89 SER A CA 1
ATOM 665 C C . SER A 1 89 ? 1.171 -7.917 -2.961 1.00 98.69 89 SER A C 1
ATOM 667 O O . SER A 1 89 ? 0.325 -7.603 -3.795 1.00 98.69 89 SER A O 1
ATOM 669 N N . VAL A 1 90 ? 2.383 -7.368 -2.910 1.00 98.56 90 VAL A N 1
ATOM 670 C CA . VAL A 1 90 ? 2.871 -6.354 -3.853 1.00 98.56 90 VAL A CA 1
ATOM 671 C C . VAL A 1 90 ? 4.082 -6.888 -4.606 1.00 98.56 90 VAL A C 1
ATOM 673 O O . VAL A 1 90 ? 5.049 -7.338 -3.991 1.00 98.56 90 VAL A O 1
ATOM 676 N N . LEU A 1 91 ? 4.029 -6.870 -5.936 1.00 98.00 91 LEU A N 1
ATOM 677 C CA . LEU A 1 91 ? 5.019 -7.522 -6.790 1.00 98.00 91 LEU A CA 1
ATOM 678 C C . LEU A 1 91 ? 5.558 -6.558 -7.852 1.00 98.00 91 LEU A C 1
ATOM 680 O O . LEU A 1 91 ? 4.813 -6.076 -8.698 1.00 98.00 91 LEU A O 1
ATOM 684 N N . PHE A 1 92 ? 6.870 -6.359 -7.891 1.00 94.75 92 PHE A N 1
ATOM 685 C CA . PHE A 1 92 ? 7.566 -5.734 -9.019 1.00 94.75 92 PHE A CA 1
ATOM 686 C C . PHE A 1 92 ? 7.060 -4.323 -9.387 1.00 94.75 92 PHE A C 1
ATOM 688 O O . PHE A 1 92 ? 7.007 -3.993 -10.572 1.00 94.75 92 PHE A O 1
ATOM 695 N N . CYS A 1 93 ? 6.648 -3.521 -8.401 1.00 93.12 93 CYS A N 1
ATOM 696 C CA . CYS A 1 93 ? 6.328 -2.100 -8.604 1.00 93.12 93 CYS A CA 1
ATOM 697 C C . CYS A 1 93 ? 7.633 -1.307 -8.762 1.00 93.12 93 CYS A C 1
ATOM 699 O O . CYS A 1 93 ? 8.644 -1.731 -8.203 1.00 93.12 93 CYS A O 1
ATOM 701 N N . LEU A 1 94 ? 7.667 -0.272 -9.603 1.00 90.12 94 LEU A N 1
ATOM 702 C CA . LEU A 1 94 ? 8.932 0.384 -9.969 1.00 90.12 94 LEU A CA 1
ATOM 703 C C . LEU A 1 94 ? 9.391 1.468 -8.996 1.00 90.12 94 LEU A C 1
ATOM 705 O O . LEU A 1 94 ? 10.562 1.826 -9.073 1.00 90.12 94 LEU A O 1
ATOM 709 N N . ASP A 1 95 ? 8.535 1.930 -8.093 1.00 89.06 95 ASP A N 1
ATOM 710 C CA . ASP A 1 95 ? 8.971 2.720 -6.946 1.00 89.06 95 ASP A CA 1
ATOM 711 C C . ASP A 1 95 ? 8.902 1.864 -5.673 1.00 89.06 95 ASP A C 1
ATOM 713 O O . ASP A 1 95 ? 9.519 0.780 -5.648 1.00 89.06 95 ASP A O 1
ATOM 717 N N . ASP A 1 96 ? 8.114 2.243 -4.674 1.00 92.38 96 ASP A N 1
ATOM 718 C CA . ASP A 1 96 ? 7.997 1.491 -3.442 1.00 92.38 96 ASP A CA 1
ATOM 719 C C . ASP A 1 96 ? 6.919 0.407 -3.495 1.00 92.38 96 ASP A C 1
ATOM 721 O O . ASP A 1 96 ? 5.903 0.433 -4.193 1.00 92.38 96 ASP A O 1
ATOM 725 N N . GLY A 1 97 ? 7.155 -0.666 -2.747 1.00 95.50 97 GLY A N 1
ATOM 726 C CA . GLY A 1 97 ? 6.142 -1.695 -2.569 1.00 95.50 97 GLY A CA 1
ATOM 727 C C . GLY A 1 97 ? 4.951 -1.150 -1.783 1.00 95.50 97 GLY A C 1
ATOM 728 O O . GLY A 1 97 ? 3.794 -1.329 -2.170 1.00 95.50 97 GLY A O 1
ATOM 729 N N . ILE A 1 98 ? 5.245 -0.534 -0.643 1.00 97.31 98 ILE A N 1
ATOM 730 C CA . ILE A 1 98 ? 4.250 0.081 0.221 1.00 97.31 98 ILE A CA 1
ATOM 731 C C . ILE A 1 98 ? 4.847 1.362 0.789 1.00 97.31 98 ILE A C 1
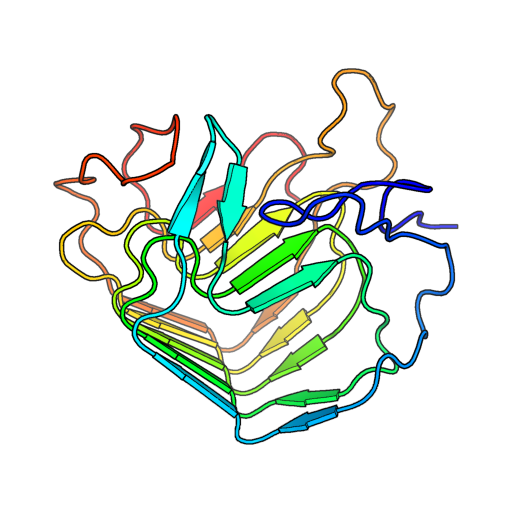ATOM 733 O O . ILE A 1 98 ? 5.765 1.265 1.603 1.00 97.31 98 ILE A O 1
ATOM 737 N N . ASP A 1 99 ? 4.289 2.505 0.425 1.00 94.19 99 ASP A N 1
ATOM 738 C CA . ASP A 1 99 ? 4.648 3.791 1.011 1.00 94.19 99 ASP A CA 1
ATOM 739 C C . ASP A 1 99 ? 3.578 4.244 2.016 1.00 94.19 99 ASP A C 1
ATOM 741 O O . ASP A 1 99 ? 2.379 3.976 1.874 1.00 94.19 99 ASP A O 1
ATOM 745 N N . MET A 1 100 ? 4.019 4.821 3.128 1.00 93.38 100 MET A N 1
ATOM 746 C CA . MET A 1 100 ? 3.182 5.231 4.237 1.00 93.38 100 MET A CA 1
ATOM 747 C C . MET A 1 100 ? 3.589 6.593 4.743 1.00 93.38 100 MET A C 1
ATOM 749 O O . MET A 1 100 ? 4.639 6.772 5.367 1.00 93.38 100 MET A O 1
ATOM 753 N N . ASP A 1 101 ? 2.631 7.497 4.643 1.00 88.00 101 ASP A N 1
ATOM 754 C CA . ASP A 1 101 ? 2.921 8.898 4.762 1.00 88.00 101 ASP A CA 1
ATOM 755 C C . ASP A 1 101 ? 1.849 9.650 5.566 1.00 88.00 101 ASP A C 1
ATOM 757 O O . ASP A 1 101 ? 0.817 9.103 5.988 1.00 88.00 101 ASP A O 1
ATOM 761 N N . LEU A 1 102 ? 2.116 10.929 5.829 1.00 85.69 102 LEU A N 1
ATOM 762 C CA . LEU A 1 102 ? 1.155 11.891 6.390 1.00 85.69 102 LEU A CA 1
ATOM 763 C C . LEU A 1 102 ? 0.434 11.432 7.673 1.00 85.69 102 LEU A C 1
ATOM 765 O O . LEU A 1 102 ? -0.738 11.745 7.901 1.00 85.69 102 LEU A O 1
ATOM 769 N N . GLY A 1 103 ? 1.149 10.723 8.547 1.00 86.00 103 GLY A N 1
ATOM 770 C CA . GLY A 1 103 ? 0.677 10.369 9.882 1.00 86.00 103 GLY A CA 1
ATOM 771 C C . GLY A 1 103 ? -0.165 9.098 9.948 1.00 86.00 103 GLY A C 1
ATOM 772 O O . GLY A 1 103 ? -0.855 8.894 10.950 1.00 86.00 103 GLY A O 1
ATOM 773 N N . TYR A 1 104 ? -0.112 8.223 8.939 1.00 91.06 104 TYR A N 1
ATOM 774 C CA . TYR A 1 104 ? -0.853 6.959 8.937 1.00 91.06 104 TYR A CA 1
ATOM 775 C C . TYR A 1 104 ? -0.599 6.114 10.211 1.00 91.06 104 TYR A C 1
ATOM 777 O O . TYR A 1 104 ? 0.537 5.885 10.637 1.00 91.06 104 TYR A O 1
ATOM 785 N N . GLN A 1 105 ? -1.684 5.647 10.847 1.00 91.00 105 GLN A N 1
ATOM 786 C CA . GLN A 1 105 ? -1.664 4.913 12.134 1.00 91.00 105 GLN A CA 1
ATOM 787 C C . GLN A 1 105 ? -2.213 3.479 12.047 1.00 91.00 105 GLN A C 1
ATOM 789 O O . GLN A 1 105 ? -2.447 2.826 13.081 1.00 91.00 105 GLN A O 1
ATOM 794 N N . GLY A 1 106 ? -2.503 3.012 10.833 1.00 94.25 106 GLY A N 1
ATOM 795 C CA . GLY A 1 106 ? -3.144 1.726 10.592 1.00 94.25 106 GLY A CA 1
ATOM 796 C C . GLY A 1 106 ? -2.240 0.523 10.854 1.00 94.25 106 GLY A C 1
ATOM 797 O O . GLY A 1 106 ? -1.110 0.619 11.358 1.00 94.25 106 GLY A O 1
ATOM 798 N N . ARG A 1 107 ? -2.770 -0.664 10.557 1.00 97.88 107 ARG A N 1
ATOM 799 C CA . ARG A 1 107 ? -2.055 -1.931 10.746 1.00 97.88 107 ARG A CA 1
ATOM 800 C C . ARG A 1 107 ? -2.114 -2.771 9.489 1.00 97.88 107 ARG A C 1
ATOM 802 O O . ARG A 1 107 ? -3.151 -2.875 8.846 1.00 97.88 107 ARG A O 1
ATOM 809 N N . LEU A 1 108 ? -1.013 -3.451 9.200 1.00 98.69 108 LEU A N 1
ATOM 810 C CA . LEU A 1 108 ? -0.922 -4.400 8.102 1.00 98.69 108 LEU A CA 1
ATOM 811 C C . LEU A 1 108 ? -0.594 -5.796 8.644 1.00 98.69 108 LEU A C 1
ATOM 813 O O . LEU A 1 108 ? 0.262 -5.949 9.519 1.00 98.69 108 LEU A O 1
ATOM 817 N N . GLN A 1 109 ? -1.270 -6.835 8.150 1.00 98.69 109 GLN A N 1
ATOM 818 C CA . GLN A 1 109 ? -1.005 -8.220 8.556 1.00 98.69 109 GLN A CA 1
ATOM 819 C C . GLN A 1 109 ? -1.038 -9.197 7.378 1.00 98.69 109 GLN A C 1
ATOM 821 O O . GLN A 1 109 ? -1.934 -9.136 6.543 1.00 98.69 109 GLN A O 1
ATOM 826 N N . PHE A 1 110 ? -0.104 -10.156 7.366 1.00 98.75 110 PHE A N 1
ATOM 827 C CA . PHE A 1 110 ? 0.105 -11.088 6.246 1.00 98.75 110 PHE A CA 1
ATOM 828 C C . PHE A 1 110 ? 0.505 -10.327 4.981 1.00 98.75 110 PHE A C 1
ATOM 830 O O . PHE A 1 110 ? -0.239 -10.277 4.002 1.00 98.75 110 PHE A O 1
ATOM 837 N N . VAL A 1 111 ? 1.675 -9.696 5.065 1.00 98.75 111 VAL A N 1
ATOM 838 C CA . VAL A 1 111 ? 2.223 -8.824 4.026 1.00 98.75 111 VAL A CA 1
ATOM 839 C C . VAL A 1 111 ? 3.303 -9.569 3.258 1.00 98.75 111 VAL A C 1
ATOM 841 O O . VAL A 1 111 ? 4.205 -10.160 3.853 1.00 98.75 111 VAL A O 1
ATOM 844 N N . PHE A 1 112 ? 3.224 -9.523 1.936 1.00 98.69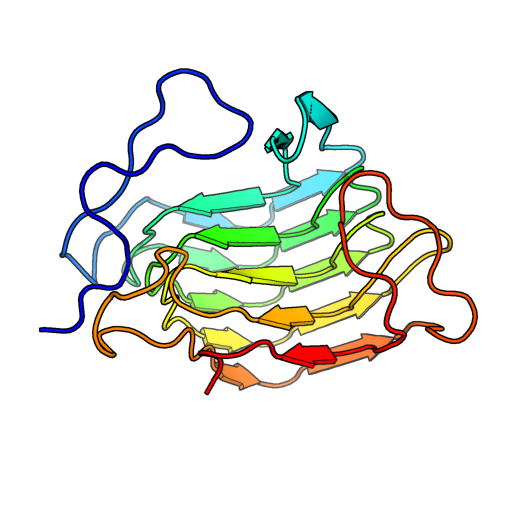 112 PHE A N 1
ATOM 845 C CA . PHE A 1 112 ? 4.258 -10.029 1.050 1.00 98.69 112 PHE A CA 1
ATOM 846 C C . PHE A 1 112 ? 4.651 -8.946 0.053 1.00 98.69 112 PHE A C 1
ATOM 848 O O . PHE A 1 112 ? 3.805 -8.475 -0.699 1.00 98.69 112 PHE A O 1
ATOM 855 N N . VAL A 1 113 ? 5.928 -8.573 0.024 1.00 98.38 113 VAL A N 1
ATOM 856 C CA . VAL A 1 113 ? 6.457 -7.659 -0.993 1.00 98.38 113 VAL A CA 1
ATOM 857 C C . VAL A 1 113 ? 7.629 -8.324 -1.695 1.00 98.38 113 VAL A C 1
ATOM 859 O O . VAL A 1 113 ? 8.559 -8.811 -1.047 1.00 98.38 113 VAL A O 1
ATOM 862 N N . MET A 1 114 ? 7.578 -8.356 -3.022 1.00 97.19 114 MET A N 1
ATOM 863 C CA . MET A 1 114 ? 8.672 -8.819 -3.862 1.00 97.19 114 MET A CA 1
ATOM 864 C C . MET A 1 114 ? 9.070 -7.714 -4.826 1.00 97.19 114 MET A C 1
ATOM 866 O O . MET A 1 114 ? 8.319 -7.381 -5.737 1.00 97.19 114 MET A O 1
ATOM 870 N N . LEU A 1 115 ? 10.269 -7.183 -4.641 1.00 93.50 115 LEU A N 1
ATOM 871 C CA . LEU A 1 115 ? 10.838 -6.166 -5.508 1.00 93.50 115 LEU A CA 1
ATOM 872 C C . LEU A 1 115 ? 11.323 -6.778 -6.821 1.00 93.50 115 LEU A C 1
ATOM 874 O O . LEU A 1 115 ? 11.801 -7.917 -6.872 1.00 93.50 115 LEU A O 1
ATOM 878 N N . GLY A 1 116 ? 11.166 -6.009 -7.891 1.00 89.62 116 GLY A N 1
ATOM 879 C CA . GLY A 1 116 ? 11.649 -6.327 -9.224 1.00 89.62 116 GLY A CA 1
ATOM 880 C C . GLY A 1 116 ? 12.913 -5.555 -9.567 1.00 89.62 116 GLY A C 1
ATOM 881 O O . GLY A 1 116 ? 13.455 -4.794 -8.773 1.00 89.62 116 GLY A O 1
ATOM 882 N N . SER A 1 117 ? 13.380 -5.741 -10.799 1.00 86.12 117 SER A N 1
ATOM 883 C CA . SER A 1 117 ? 14.360 -4.822 -11.374 1.00 86.12 117 SER A CA 1
ATOM 884 C C . SER A 1 117 ? 13.690 -3.471 -11.581 1.00 86.12 117 SER A C 1
ATOM 886 O O . SER A 1 117 ? 12.685 -3.417 -12.285 1.00 86.12 117 SER A O 1
ATOM 888 N N . GLY A 1 118 ? 14.266 -2.400 -11.044 1.00 82.31 118 GLY A N 1
ATOM 889 C CA . GLY A 1 118 ? 13.684 -1.063 -11.160 1.00 82.31 118 GLY A CA 1
ATOM 890 C C . GLY A 1 118 ? 13.070 -0.542 -9.866 1.00 82.31 118 GLY A C 1
ATOM 891 O O . GLY A 1 118 ? 13.068 0.661 -9.691 1.00 82.31 118 GLY A O 1
ATOM 892 N N . SER A 1 119 ? 12.625 -1.435 -8.978 1.00 88.25 119 SER A N 1
ATOM 893 C CA . SER A 1 119 ? 12.005 -1.081 -7.697 1.00 88.25 119 SER A CA 1
ATOM 894 C C . SER A 1 119 ? 12.964 -0.385 -6.729 1.00 88.25 119 SER A C 1
ATOM 896 O O . SER A 1 119 ? 14.179 -0.618 -6.788 1.00 88.25 119 SER A O 1
ATOM 898 N N . GLN A 1 120 ? 12.396 0.350 -5.772 1.00 87.88 120 GLN A N 1
ATOM 899 C CA . GLN A 1 120 ? 13.107 0.946 -4.645 1.00 87.88 120 GLN A CA 1
ATOM 900 C C . GLN A 1 120 ? 13.007 0.104 -3.372 1.00 87.88 120 GLN A C 1
ATOM 902 O O . GLN A 1 120 ? 13.734 -0.885 -3.220 1.00 87.88 120 GLN A O 1
ATOM 907 N N . HIS A 1 121 ? 12.139 0.485 -2.440 1.00 91.50 121 HIS A N 1
ATOM 908 C CA . HIS A 1 121 ? 11.994 -0.118 -1.131 1.00 91.50 121 HIS A CA 1
ATOM 909 C C . HIS A 1 121 ? 10.799 -1.059 -1.106 1.00 91.50 121 HIS A C 1
ATOM 911 O O . HIS A 1 121 ? 9.812 -0.933 -1.823 1.00 91.50 121 HIS A O 1
ATOM 917 N N . ALA A 1 122 ? 10.875 -2.071 -0.244 1.00 94.69 122 ALA A N 1
ATOM 918 C CA . ALA A 1 122 ? 9.700 -2.886 0.036 1.00 94.69 122 ALA A CA 1
ATOM 919 C C . ALA A 1 122 ? 8.694 -2.117 0.891 1.00 94.69 122 ALA A C 1
ATOM 921 O O . ALA A 1 122 ? 7.494 -2.368 0.784 1.00 94.69 122 ALA A O 1
ATOM 922 N N . VAL A 1 123 ? 9.204 -1.233 1.749 1.00 94.62 123 VAL A N 1
ATOM 923 C CA . VAL A 1 123 ? 8.423 -0.332 2.587 1.00 94.62 123 VAL A CA 1
ATOM 924 C C . VAL A 1 123 ? 9.167 0.995 2.725 1.00 94.62 123 VAL A C 1
ATOM 926 O O . VAL A 1 123 ? 10.321 0.979 3.173 1.00 94.62 123 VAL A O 1
ATOM 929 N N . GLU A 1 124 ? 8.485 2.096 2.434 1.00 92.38 124 GLU A N 1
ATOM 930 C CA . GLU A 1 124 ? 8.848 3.452 2.852 1.00 92.38 124 GLU A CA 1
ATOM 931 C C . GLU A 1 124 ? 7.882 3.928 3.963 1.00 92.38 124 GLU A C 1
ATOM 933 O O . GLU A 1 124 ? 6.757 3.437 4.099 1.00 92.38 124 GLU A O 1
ATOM 938 N N . VAL A 1 125 ? 8.395 4.742 4.894 1.00 91.75 125 VAL A N 1
ATOM 939 C CA . VAL A 1 125 ? 7.627 5.318 6.007 1.00 91.75 125 VAL A CA 1
ATOM 940 C C . VAL A 1 125 ? 8.160 6.701 6.327 1.00 91.75 125 VAL A C 1
ATOM 942 O O . VAL A 1 125 ? 9.296 6.829 6.815 1.00 91.75 125 VAL A O 1
ATOM 945 N N . ASP A 1 126 ? 7.292 7.700 6.208 1.00 84.69 126 ASP A N 1
ATOM 946 C CA . ASP A 1 126 ? 7.712 9.098 6.256 1.00 84.69 126 ASP A CA 1
ATOM 947 C C . ASP A 1 126 ? 6.994 9.955 7.272 1.00 84.69 126 ASP A C 1
ATOM 949 O O . ASP A 1 126 ? 6.039 9.555 7.929 1.00 84.69 126 ASP A O 1
ATOM 953 N N . GLY A 1 127 ? 7.572 11.123 7.534 1.00 72.50 127 GLY A N 1
ATOM 954 C CA . GLY A 1 127 ? 7.064 12.058 8.528 1.00 72.50 127 GLY A CA 1
ATOM 955 C C . GLY A 1 127 ? 5.906 12.911 8.024 1.00 72.50 127 GLY A C 1
ATOM 956 O O . GLY A 1 127 ? 5.505 12.812 6.875 1.00 72.50 127 GLY A O 1
ATOM 957 N N . PRO A 1 128 ? 5.370 13.815 8.863 1.00 65.81 128 PRO A N 1
ATOM 958 C CA . PRO A 1 128 ? 4.333 14.726 8.402 1.00 65.81 128 PRO A CA 1
ATOM 959 C C . PRO A 1 128 ? 4.863 15.565 7.230 1.00 65.81 128 PRO A C 1
ATOM 961 O O . PRO A 1 128 ? 5.887 16.238 7.365 1.00 65.81 128 PRO A O 1
ATOM 964 N N . GLY A 1 129 ? 4.130 15.574 6.114 1.00 54.72 129 GLY A N 1
ATOM 965 C CA . GLY A 1 129 ? 4.482 16.271 4.868 1.00 54.72 129 GLY A CA 1
ATOM 966 C C . GLY A 1 129 ? 4.551 17.802 4.954 1.00 54.72 129 GLY A C 1
ATOM 967 O O . GLY A 1 129 ? 4.640 18.477 3.932 1.00 54.72 129 GLY A O 1
ATOM 968 N N . VAL A 1 130 ? 4.518 18.390 6.159 1.00 50.34 130 VAL A N 1
ATOM 969 C CA . VAL A 1 130 ? 4.660 19.836 6.375 1.00 50.34 130 VAL A CA 1
ATOM 970 C C . VAL A 1 130 ? 5.865 20.127 7.280 1.00 50.34 130 VAL A C 1
ATOM 972 O O . VAL A 1 130 ? 5.799 19.930 8.499 1.00 50.34 130 VAL A O 1
ATOM 975 N N . PRO A 1 131 ? 6.965 20.677 6.730 1.00 43.81 131 PRO A N 1
ATOM 976 C CA . PRO A 1 131 ? 8.081 21.169 7.529 1.00 43.81 131 PRO A CA 1
ATOM 977 C C . PRO A 1 131 ? 7.611 22.199 8.569 1.00 43.81 131 PRO A C 1
ATOM 979 O O . PRO A 1 131 ? 7.117 23.271 8.222 1.00 43.81 131 PRO A O 1
ATOM 982 N N . GLY A 1 132 ? 7.784 21.888 9.857 1.00 44.16 132 GLY A N 1
ATOM 983 C CA . GLY A 1 132 ? 7.444 22.790 10.965 1.00 44.16 132 GLY A CA 1
ATOM 984 C C . GLY A 1 132 ? 6.090 22.547 11.640 1.00 44.16 132 GLY A C 1
ATOM 985 O O . GLY A 1 132 ? 5.741 23.313 12.538 1.00 44.16 132 GLY A O 1
ATOM 986 N N . SER A 1 133 ? 5.344 21.493 11.282 1.00 50.34 133 SER A N 1
ATOM 987 C CA . SER A 1 133 ? 4.238 21.025 12.127 1.00 50.34 133 SER A CA 1
ATOM 988 C C . SER A 1 133 ? 4.800 20.318 13.369 1.00 50.34 133 SER A C 1
ATOM 990 O O . SER A 1 133 ? 5.467 19.287 13.266 1.00 50.34 133 SER A O 1
ATOM 992 N N . GLU A 1 134 ? 4.565 20.881 14.552 1.00 47.09 134 GLU A N 1
ATOM 993 C CA . GLU A 1 134 ? 4.971 20.310 15.841 1.00 47.09 134 GLU A CA 1
ATOM 994 C C . GLU A 1 134 ? 4.258 18.961 16.094 1.00 47.09 134 GLU A C 1
ATOM 996 O O . GLU A 1 134 ? 3.103 18.943 16.493 1.00 47.09 134 GLU A O 1
ATOM 1001 N N . ILE A 1 135 ? 4.949 17.837 15.852 1.00 48.38 135 ILE A N 1
ATOM 1002 C CA . ILE A 1 135 ? 4.693 16.464 16.359 1.00 48.38 135 ILE A CA 1
ATOM 1003 C C . ILE A 1 135 ? 3.216 16.106 16.651 1.00 48.38 135 ILE A C 1
ATOM 1005 O O . ILE A 1 135 ? 2.858 15.781 17.786 1.00 48.38 135 ILE A O 1
ATOM 1009 N N . SER A 1 136 ? 2.360 16.080 15.634 1.00 50.88 136 SER A N 1
ATOM 1010 C CA . SER A 1 136 ? 1.006 15.532 15.791 1.00 50.88 136 SER A CA 1
ATOM 1011 C C . SER A 1 136 ? 0.455 14.922 14.504 1.00 50.88 136 SER A C 1
ATOM 1013 O O . SER A 1 136 ? -0.690 15.152 14.164 1.00 50.88 136 SER A O 1
ATOM 1015 N N . ASP A 1 137 ? 1.211 14.173 13.712 1.00 62.25 137 ASP A N 1
ATOM 1016 C CA . ASP A 1 137 ? 1.272 12.748 14.011 1.00 62.25 137 ASP A CA 1
ATOM 1017 C C . ASP A 1 137 ? 2.370 12.097 13.175 1.00 62.25 137 ASP A C 1
ATOM 1019 O O . ASP A 1 137 ? 2.437 12.229 11.958 1.00 62.25 137 ASP A O 1
ATOM 1023 N N . ARG A 1 138 ? 3.277 11.412 13.862 1.00 79.25 138 ARG A N 1
ATOM 1024 C CA . ARG A 1 138 ? 4.293 10.576 13.229 1.00 79.25 138 ARG A CA 1
ATOM 1025 C C . ARG A 1 138 ? 3.626 9.449 12.464 1.00 79.25 138 ARG A C 1
ATOM 1027 O O . ARG A 1 138 ? 2.733 8.827 13.034 1.00 79.25 138 ARG A O 1
ATOM 1034 N N . THR A 1 139 ? 4.081 9.115 11.264 1.00 86.81 139 THR A N 1
ATOM 1035 C CA . THR A 1 139 ? 3.603 7.891 10.616 1.00 86.81 139 THR A CA 1
ATOM 1036 C C . THR A 1 139 ? 4.124 6.698 11.409 1.00 86.81 139 THR A C 1
ATOM 1038 O O . THR A 1 139 ? 5.332 6.501 11.580 1.00 86.81 139 THR A O 1
ATOM 1041 N N . PHE A 1 140 ? 3.197 5.940 11.995 1.00 88.81 140 PHE A N 1
ATOM 1042 C CA . PHE A 1 140 ? 3.525 4.846 12.907 1.00 88.81 140 PHE A CA 1
ATOM 1043 C C . PHE A 1 140 ? 2.710 3.585 12.601 1.00 88.81 140 PHE A C 1
ATOM 1045 O O . PHE A 1 140 ? 1.885 3.126 13.408 1.00 88.81 140 PHE A O 1
ATOM 1052 N N . PRO A 1 141 ? 2.940 2.991 11.419 1.00 92.06 141 PRO A N 1
ATOM 1053 C CA . PRO A 1 141 ? 2.261 1.780 11.014 1.00 92.06 141 PRO A CA 1
ATOM 1054 C C . PRO A 1 141 ? 2.748 0.590 11.837 1.00 92.06 141 PRO A C 1
ATOM 1056 O O . PRO A 1 141 ? 3.911 0.482 12.233 1.00 92.06 141 PRO A O 1
ATOM 1059 N N . ARG A 1 142 ? 1.851 -0.371 12.063 1.00 94.06 142 ARG A N 1
ATOM 1060 C CA . ARG A 1 142 ? 2.209 -1.653 12.685 1.00 94.06 142 ARG A CA 1
ATOM 1061 C C . ARG A 1 142 ? 2.047 -2.777 11.684 1.00 94.06 142 ARG A C 1
ATOM 1063 O O . ARG A 1 142 ? 0.928 -3.081 11.279 1.00 94.06 142 ARG A O 1
ATOM 1070 N N . MET A 1 143 ? 3.153 -3.429 11.344 1.00 95.81 143 MET A N 1
ATOM 1071 C CA . MET A 1 143 ? 3.159 -4.539 10.400 1.00 95.81 143 MET A CA 1
ATOM 1072 C C . MET A 1 143 ? 3.457 -5.876 11.089 1.00 95.81 143 MET A C 1
ATOM 1074 O O . MET A 1 143 ? 4.393 -5.991 11.879 1.00 95.81 143 MET A O 1
ATOM 1078 N N . TYR A 1 144 ? 2.657 -6.901 10.787 1.00 97.81 144 TYR A N 1
ATOM 1079 C CA . TYR A 1 144 ? 2.754 -8.238 11.380 1.00 97.81 144 TYR A CA 1
ATOM 1080 C C . TYR A 1 144 ? 2.785 -9.325 10.304 1.00 97.81 144 TYR A C 1
ATOM 1082 O O . TYR A 1 144 ? 2.027 -9.270 9.339 1.00 97.81 144 TYR A O 1
ATOM 1090 N N . ASN A 1 145 ? 3.581 -10.378 10.516 1.00 98.31 145 ASN A N 1
ATOM 1091 C CA . ASN A 1 145 ? 3.717 -11.492 9.565 1.00 98.31 145 ASN A CA 1
ATOM 1092 C C . ASN A 1 145 ? 4.059 -10.986 8.152 1.00 98.31 145 ASN A C 1
ATOM 1094 O O . ASN A 1 145 ? 3.303 -11.217 7.208 1.00 98.31 145 ASN A O 1
ATOM 1098 N N . ALA A 1 146 ? 5.161 -10.244 8.045 1.00 97.88 146 ALA A N 1
ATOM 1099 C CA . ALA A 1 146 ? 5.617 -9.632 6.806 1.00 97.88 146 ALA A CA 1
ATOM 1100 C C . ALA A 1 146 ? 6.851 -10.345 6.249 1.00 97.88 146 ALA A C 1
ATOM 1102 O O . ALA A 1 146 ? 7.767 -10.686 7.001 1.00 97.88 146 ALA A O 1
ATOM 1103 N N . LEU A 1 147 ? 6.866 -10.555 4.936 1.00 97.94 147 LEU A N 1
ATOM 1104 C CA . LEU A 1 147 ? 8.012 -11.055 4.187 1.00 97.94 147 LEU A CA 1
ATOM 1105 C C . LEU A 1 147 ? 8.330 -10.084 3.052 1.00 97.94 147 LEU A C 1
ATOM 1107 O O . LEU A 1 147 ? 7.478 -9.820 2.207 1.00 97.94 147 LEU A O 1
ATOM 1111 N N . PHE A 1 148 ? 9.576 -9.619 3.018 1.00 96.62 148 PHE A N 1
ATOM 1112 C CA . PHE A 1 148 ? 10.102 -8.755 1.968 1.00 96.62 148 PHE A CA 1
ATOM 1113 C C . PHE A 1 148 ? 11.244 -9.464 1.248 1.00 96.62 148 PHE A C 1
ATOM 1115 O O . PHE A 1 148 ? 12.142 -10.013 1.893 1.00 96.62 148 PHE A O 1
ATOM 1122 N N . ILE A 1 149 ? 11.201 -9.472 -0.080 1.00 95.25 149 ILE A N 1
ATOM 1123 C CA . ILE A 1 149 ? 12.228 -10.066 -0.936 1.00 95.25 149 ILE A CA 1
ATOM 1124 C C . ILE A 1 149 ? 12.633 -9.023 -1.968 1.00 95.25 149 ILE A C 1
ATOM 1126 O O . ILE A 1 149 ? 11.789 -8.534 -2.707 1.00 95.25 149 ILE A O 1
ATOM 1130 N N . GLY A 1 150 ? 13.921 -8.715 -2.058 1.00 88.62 150 GLY A N 1
ATOM 1131 C CA . GLY A 1 150 ? 14.435 -7.777 -3.048 1.00 88.62 150 GLY A CA 1
ATOM 1132 C C . GLY A 1 150 ? 15.947 -7.637 -2.964 1.00 88.62 150 GLY A C 1
ATOM 1133 O O . GLY A 1 150 ? 16.537 -7.916 -1.918 1.00 88.62 150 GLY A O 1
ATOM 1134 N N . ASP A 1 151 ? 16.563 -7.233 -4.071 1.00 78.06 151 ASP A N 1
ATOM 1135 C CA . ASP A 1 151 ? 17.965 -6.821 -4.109 1.00 78.06 151 ASP A CA 1
ATOM 1136 C C . ASP A 1 151 ? 18.024 -5.294 -4.146 1.00 78.06 151 ASP A C 1
ATOM 1138 O O . ASP A 1 151 ? 17.437 -4.672 -5.024 1.00 78.06 151 ASP A O 1
ATOM 1142 N N . VAL A 1 152 ? 18.734 -4.705 -3.188 1.00 68.56 152 VAL A N 1
ATOM 1143 C CA . VAL A 1 152 ? 18.878 -3.249 -3.032 1.00 68.56 152 VAL A CA 1
ATOM 1144 C C . VAL A 1 152 ? 20.263 -2.764 -3.458 1.00 68.56 152 VAL A C 1
ATOM 1146 O O . VAL A 1 152 ? 20.552 -1.575 -3.410 1.00 68.56 152 VAL A O 1
ATOM 1149 N N . VAL A 1 153 ? 21.154 -3.672 -3.879 1.00 57.88 153 VAL A N 1
ATOM 1150 C CA . VAL A 1 153 ? 22.562 -3.361 -4.190 1.00 57.88 153 VAL A CA 1
ATOM 1151 C C . VAL A 1 153 ? 22.711 -2.632 -5.535 1.00 57.88 153 VAL A C 1
ATOM 1153 O O . VAL A 1 153 ? 23.765 -2.07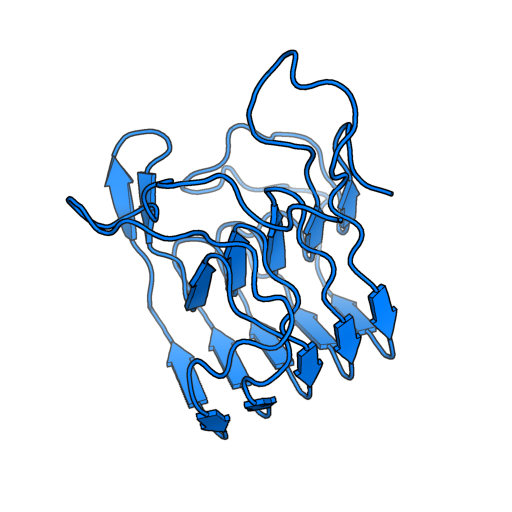3 -5.822 1.00 57.88 153 VAL A O 1
ATOM 1156 N N . ASN A 1 154 ? 21.642 -2.552 -6.328 1.00 52.59 154 ASN A N 1
ATOM 1157 C CA . ASN A 1 154 ? 21.539 -1.687 -7.500 1.00 52.59 154 ASN A CA 1
ATOM 1158 C C . ASN A 1 154 ? 20.197 -0.955 -7.459 1.00 52.59 154 ASN A C 1
ATOM 1160 O O . ASN A 1 154 ? 19.372 -1.203 -8.336 1.00 52.59 154 ASN A O 1
ATOM 1164 N N . GLY A 1 155 ? 19.966 -0.131 -6.424 1.00 54.78 155 GLY A N 1
ATOM 1165 C CA . GLY A 1 155 ? 18.806 0.765 -6.371 1.00 54.78 155 GLY A CA 1
ATOM 1166 C C . GLY A 1 155 ? 18.678 1.438 -7.729 1.00 54.78 155 GLY A C 1
ATOM 1167 O O . GLY A 1 155 ? 19.582 2.159 -8.161 1.00 54.78 155 GLY A O 1
ATOM 1168 N N . ALA A 1 156 ? 17.669 1.025 -8.485 1.00 55.34 156 ALA A N 1
ATOM 1169 C CA . ALA A 1 156 ? 17.496 1.529 -9.825 1.00 55.34 156 ALA A CA 1
ATOM 1170 C C . ALA A 1 156 ? 17.137 3.010 -9.721 1.00 55.34 156 ALA A C 1
ATOM 1172 O O . ALA A 1 156 ? 16.667 3.455 -8.679 1.00 55.34 156 ALA A O 1
ATOM 1173 N N . ASN A 1 157 ? 17.370 3.773 -10.790 1.00 64.88 157 ASN A N 1
ATOM 1174 C CA . ASN A 1 157 ? 16.747 5.086 -10.890 1.00 64.88 157 ASN A CA 1
ATOM 1175 C C . ASN A 1 157 ? 15.238 4.817 -10.999 1.00 64.88 157 ASN A C 1
ATOM 1177 O O . ASN A 1 157 ? 14.833 4.303 -12.053 1.00 64.88 157 ASN A O 1
ATOM 1181 N N . PRO A 1 158 ? 14.448 5.067 -9.942 1.00 64.44 158 PRO A N 1
ATOM 1182 C CA . PRO A 1 158 ? 13.003 4.910 -10.002 1.00 64.44 158 PRO A CA 1
ATOM 1183 C C . PRO A 1 158 ? 12.457 5.848 -11.073 1.00 64.44 158 PRO A C 1
ATOM 1185 O O . PRO A 1 158 ? 13.147 6.743 -11.577 1.00 64.44 158 PRO A O 1
ATOM 1188 N N . VAL A 1 159 ? 11.200 5.645 -11.432 1.00 63.66 159 VAL A N 1
ATOM 1189 C CA . VAL A 1 159 ? 10.529 6.546 -12.370 1.00 63.66 159 VAL A CA 1
ATOM 1190 C C . VAL A 1 159 ? 10.148 7.878 -11.708 1.00 63.66 159 VAL A C 1
ATOM 1192 O O . VAL A 1 159 ? 9.946 8.840 -12.448 1.00 63.66 159 VAL A O 1
ATOM 1195 N N . SER A 1 160 ? 10.090 7.924 -10.369 1.00 63.91 160 SER A N 1
ATOM 1196 C CA . SER A 1 160 ? 9.450 8.984 -9.578 1.00 63.91 160 SER A CA 1
ATOM 1197 C C . SER A 1 160 ? 10.299 9.498 -8.397 1.00 63.91 160 SER A C 1
ATOM 1199 O O . SER A 1 160 ? 10.426 10.705 -8.219 1.00 63.91 160 SER A O 1
ATOM 1201 N N . SER A 1 161 ? 10.983 8.634 -7.649 1.00 64.88 161 SER A N 1
ATOM 1202 C CA . SER A 1 161 ? 11.609 9.062 -6.389 1.00 64.88 161 SER A CA 1
ATOM 1203 C C . SER A 1 161 ? 12.883 9.939 -6.464 1.00 64.88 161 SER A C 1
ATOM 1205 O O . SER A 1 161 ? 13.753 9.817 -7.340 1.00 64.88 161 SER A O 1
ATOM 1207 N N . ASP A 1 162 ? 13.015 10.824 -5.464 1.00 67.06 162 ASP A N 1
ATOM 1208 C CA . ASP A 1 162 ? 14.202 11.637 -5.167 1.00 67.06 162 ASP A CA 1
ATOM 1209 C C . ASP A 1 162 ? 15.257 10.893 -4.320 1.00 67.06 162 ASP A C 1
ATOM 1211 O O . ASP A 1 162 ? 16.311 11.452 -3.975 1.00 67.06 162 ASP A O 1
ATOM 1215 N N . ASP A 1 163 ? 15.003 9.618 -4.012 1.00 68.44 163 ASP A N 1
ATOM 1216 C CA . ASP A 1 163 ? 15.848 8.788 -3.178 1.00 68.44 163 ASP A CA 1
ATOM 1217 C C . ASP A 1 163 ? 16.899 7.990 -3.959 1.00 68.44 163 ASP A C 1
ATOM 1219 O O . ASP A 1 163 ? 16.653 7.366 -4.987 1.00 68.44 163 ASP A O 1
ATOM 1223 N N . SER A 1 164 ? 18.114 7.961 -3.408 1.00 68.06 164 SER A N 1
ATOM 1224 C CA . SER A 1 164 ? 19.256 7.219 -3.957 1.00 68.06 164 SER A CA 1
ATOM 1225 C C . SER A 1 164 ? 19.898 6.261 -2.950 1.00 68.06 164 SER A C 1
ATOM 1227 O O . SER A 1 164 ? 20.959 5.686 -3.223 1.00 68.06 164 SER A O 1
ATOM 1229 N N . PHE A 1 165 ? 19.298 6.085 -1.768 1.00 75.25 165 PHE A N 1
ATOM 1230 C CA . PHE A 1 165 ? 19.854 5.237 -0.718 1.00 75.25 165 PHE A CA 1
ATOM 1231 C C . PHE A 1 165 ? 19.325 3.804 -0.810 1.00 75.25 165 PHE A C 1
ATOM 1233 O O . PHE A 1 165 ? 18.143 3.543 -0.685 1.00 75.25 165 PHE A O 1
ATOM 1240 N N . ALA A 1 166 ? 20.219 2.826 -0.941 1.00 78.50 166 ALA A N 1
ATOM 1241 C CA . ALA A 1 166 ? 19.836 1.416 -0.953 1.00 78.50 166 ALA A CA 1
ATOM 1242 C C . ALA A 1 166 ? 19.259 0.940 0.398 1.00 78.50 166 ALA A C 1
ATOM 1244 O O . ALA A 1 166 ? 19.936 1.013 1.428 1.00 78.50 166 ALA A O 1
ATOM 1245 N N . GLY A 1 167 ? 18.063 0.343 0.387 1.00 86.75 167 GLY A N 1
ATOM 1246 C CA . GLY A 1 167 ? 17.457 -0.282 1.566 1.00 86.75 167 GLY A CA 1
ATOM 1247 C C . GLY A 1 167 ? 16.168 -1.035 1.238 1.00 86.75 167 GLY A C 1
ATOM 1248 O O . GLY A 1 167 ? 15.454 -0.660 0.323 1.00 86.75 167 GLY A O 1
ATOM 1249 N N . LEU A 1 168 ? 15.874 -2.133 1.949 1.00 90.19 168 LEU A N 1
ATOM 1250 C CA . LEU A 1 168 ? 14.573 -2.817 1.803 1.00 90.19 168 LEU A CA 1
ATOM 1251 C C . LEU A 1 168 ? 13.481 -2.105 2.598 1.00 90.19 168 LEU A C 1
ATOM 1253 O O . LEU A 1 168 ? 12.317 -2.160 2.224 1.00 90.19 168 LEU A O 1
ATOM 1257 N N . LEU A 1 169 ? 13.871 -1.494 3.714 1.00 91.31 169 LEU A N 1
ATOM 1258 C CA . LEU A 1 169 ? 13.015 -0.651 4.527 1.00 91.31 169 LEU A CA 1
ATOM 1259 C C . LEU A 1 169 ? 13.660 0.720 4.612 1.00 91.31 169 LEU A C 1
ATOM 1261 O O . LEU A 1 169 ? 14.827 0.821 5.013 1.00 91.31 169 LEU A O 1
ATOM 1265 N N . ARG A 1 170 ? 12.879 1.741 4.297 1.00 89.25 170 ARG A N 1
ATOM 1266 C CA . ARG A 1 170 ? 13.247 3.135 4.448 1.00 89.25 170 ARG A CA 1
ATOM 1267 C C . ARG A 1 170 ? 12.354 3.768 5.503 1.00 89.25 170 ARG A C 1
ATOM 1269 O O . ARG A 1 170 ? 11.147 3.591 5.493 1.00 89.25 170 ARG A O 1
ATOM 1276 N N . LEU A 1 171 ? 12.980 4.423 6.476 1.00 88.31 171 LEU A N 1
ATOM 1277 C CA . LEU A 1 171 ? 12.296 5.106 7.571 1.00 88.31 171 LEU A CA 1
ATOM 1278 C C . LEU A 1 171 ? 12.855 6.529 7.630 1.00 88.31 171 LEU A C 1
ATOM 1280 O O . LEU A 1 171 ? 14.003 6.711 8.060 1.00 88.31 171 LEU A O 1
ATOM 1284 N N . ARG A 1 172 ? 12.088 7.526 7.177 1.00 80.75 172 ARG A N 1
ATOM 1285 C CA . ARG A 1 172 ? 12.507 8.935 7.212 1.00 80.75 172 ARG A CA 1
ATOM 1286 C C . ARG A 1 172 ? 12.172 9.579 8.563 1.00 80.75 172 ARG A C 1
ATOM 1288 O O . ARG A 1 172 ? 11.604 8.982 9.484 1.00 80.75 172 ARG A O 1
ATOM 1295 N N . GLN A 1 173 ? 12.610 10.826 8.738 1.00 73.75 173 GLN A N 1
ATOM 1296 C CA . GLN A 1 173 ? 12.325 11.597 9.946 1.00 73.75 173 GLN A CA 1
ATOM 1297 C C . GLN A 1 173 ? 10.812 11.713 10.148 1.00 73.75 173 GLN A C 1
ATOM 1299 O O . GLN A 1 173 ? 10.121 12.228 9.285 1.00 73.75 173 GLN A O 1
ATOM 1304 N N . GLY A 1 174 ? 10.321 11.326 11.325 1.00 70.88 174 GLY A N 1
ATOM 1305 C CA . GLY A 1 174 ? 8.887 11.336 11.620 1.00 70.88 174 GLY A CA 1
ATOM 1306 C C . GLY A 1 174 ? 8.234 9.962 11.510 1.00 70.88 174 GLY A C 1
ATOM 1307 O O . GLY A 1 174 ? 7.110 9.831 11.977 1.00 70.88 174 GLY A O 1
ATOM 1308 N N . ALA A 1 175 ? 8.960 8.941 11.047 1.00 73.31 175 ALA A N 1
ATOM 1309 C CA . ALA A 1 175 ? 8.610 7.550 11.298 1.00 73.31 175 ALA A CA 1
ATOM 1310 C C . ALA A 1 175 ? 8.837 7.185 12.780 1.00 73.31 175 ALA A C 1
ATOM 1312 O O . ALA A 1 175 ? 9.882 7.521 13.359 1.00 73.31 175 ALA A O 1
ATOM 1313 N N . GLY A 1 176 ? 7.894 6.454 13.387 1.00 60.47 176 GLY A N 1
ATOM 1314 C CA . GLY A 1 176 ? 8.113 5.743 14.662 1.00 60.47 176 GLY A CA 1
ATOM 1315 C C . GLY A 1 176 ? 7.322 6.188 15.884 1.00 60.47 176 GLY A C 1
ATOM 1316 O O . GLY A 1 176 ? 6.970 7.380 16.004 1.00 60.47 176 GLY A O 1
#

pLDDT: mean 85.23, std 14.96, range [41.34, 98.75]

Sequence (176 aa):
GYETAPFDANVEGLDSSSYGGLEVNDDSGILEYVRVWYGGSVVGDNNEINGITLAGVGRGTKIEHIEIAYNLDDGIEFFGGTVDVKHVSVLFCLDDGIDMDLGYQGRLQFVFVMLGSGSQHAVEVDGPGVPGSEISDRTFPRMYNALFIGDVVNGANPVSSDDSFAGLLRLRQGAG

Radius of gyration: 14.85 Å; chains: 1; bounding box: 39×34×34 Å

Organism: NCBI:txid172671

Secondary structure (DSSP, 8-state):
----S-TTEEPTTSTT-EE--S-TT----EEEEEEEES--EEEETTEEE-SEEEES--TTSEEEEEEEES-SS-SEEEES---EEEEEEEES-SS-SEEEETT---EEEEEEEE--TT---SEEE---SSTT--SS--B--EEEEEEEE---TT----SS-------SEEE-BTB-

InterPro domains:
  IPR060488 Pectate-lyase like, beta-helix domain [PF28492] (16-174)